Protein AF-A0A6B1E5U0-F1 (afdb_monomer_lite)

Secondary structure (DSSP, 8-state):
--HHHHHHHHHHHHHHHHHHTT----HHHHHHHHHHHHHHHHH-SSHHHHHHHHHHHHHHHHHHHHHHTTS-GGGSPPP-SS----HHHHHHHHHHHHHT-GGGT-SS-HHHHHHHHHHHHHHHHHHHHHHHTTTS-HHHHHHHHHHHHHHHHHHHHHHHHTSPP-

Radius of gyration: 15.67 Å; chains: 1; bounding box: 36×41×42 Å

Sequence (166 aa):
MTAAAETGVSDLCFAARALAQTHPMTEASLRYRQQCFETERARQPVTELADWASTALLVGYCLRRSEEQRVPGDRLPAAAADGEIDLENVAALSETLRVGDPGSVSLLPAEVTVAALDRIIATELDKRNEHVREQLDDASWSELEDYIAWWTIHGYALRASELPTP

Structure (mmCIF, N/CA/C/O backbone):
data_AF-A0A6B1E5U0-F1
#
_entry.id   AF-A0A6B1E5U0-F1
#
loop_
_atom_site.group_PDB
_atom_site.id
_atom_site.type_symbol
_atom_site.label_atom_id
_atom_site.label_alt_id
_atom_site.label_comp_id
_atom_site.label_asym_id
_atom_site.label_entity_id
_atom_site.label_seq_id
_atom_site.pdbx_PDB_ins_code
_atom_site.Cartn_x
_atom_site.Cartn_y
_atom_site.Cartn_z
_atom_site.occupancy
_atom_site.B_iso_or_equiv
_atom_site.auth_seq_id
_atom_site.auth_comp_id
_atom_site.auth_asym_id
_atom_site.auth_atom_id
_atom_site.pdbx_PDB_model_num
ATOM 1 N N . MET A 1 1 ? -5.262 -21.834 -6.238 1.00 58.28 1 MET A N 1
ATOM 2 C CA . MET A 1 1 ? -3.850 -21.399 -6.178 1.00 58.28 1 MET A CA 1
ATOM 3 C C . MET A 1 1 ? -2.978 -22.630 -5.942 1.00 58.28 1 MET A C 1
ATOM 5 O O . MET A 1 1 ? -3.456 -23.560 -5.307 1.00 58.28 1 MET A O 1
ATOM 9 N N . THR A 1 2 ? -1.779 -22.717 -6.523 1.00 72.94 2 THR A N 1
ATOM 10 C CA . THR A 1 2 ? -0.868 -23.860 -6.304 1.00 72.94 2 THR A CA 1
ATOM 11 C C . THR A 1 2 ? 0.018 -23.605 -5.081 1.00 72.94 2 THR A C 1
ATOM 13 O O . THR A 1 2 ? 0.283 -22.452 -4.755 1.00 72.94 2 THR A O 1
ATOM 16 N N . ALA A 1 3 ? 0.539 -24.657 -4.440 1.00 59.47 3 ALA A N 1
ATOM 17 C CA . ALA A 1 3 ? 1.437 -24.515 -3.284 1.00 59.47 3 ALA A CA 1
ATOM 18 C C . ALA A 1 3 ? 2.676 -23.639 -3.582 1.00 59.47 3 ALA A C 1
ATOM 20 O O . ALA A 1 3 ? 3.119 -22.869 -2.738 1.00 59.47 3 ALA A O 1
ATOM 21 N N . ALA A 1 4 ? 3.199 -23.693 -4.813 1.00 60.19 4 ALA A N 1
ATOM 22 C CA . ALA A 1 4 ? 4.305 -22.838 -5.249 1.00 60.19 4 ALA A CA 1
ATOM 23 C C . ALA A 1 4 ? 3.906 -21.353 -5.357 1.00 60.19 4 ALA A C 1
ATOM 25 O O . ALA A 1 4 ? 4.698 -20.476 -5.015 1.00 60.19 4 ALA A O 1
ATOM 26 N N . ALA A 1 5 ? 2.675 -21.063 -5.794 1.00 68.62 5 ALA A N 1
ATOM 27 C CA . ALA A 1 5 ? 2.146 -19.701 -5.819 1.00 68.62 5 ALA A CA 1
ATOM 28 C C . ALA A 1 5 ? 1.911 -19.162 -4.395 1.00 68.62 5 ALA A C 1
ATOM 30 O O . ALA A 1 5 ? 2.231 -18.009 -4.122 1.00 68.62 5 ALA A O 1
ATOM 31 N N . GLU A 1 6 ? 1.463 -20.007 -3.461 1.00 71.50 6 GLU A N 1
ATOM 32 C CA . GLU A 1 6 ? 1.323 -19.654 -2.038 1.00 71.50 6 GLU A CA 1
ATOM 33 C C . GLU A 1 6 ? 2.662 -19.325 -1.366 1.00 71.50 6 GLU A C 1
ATOM 35 O O . GLU A 1 6 ? 2.754 -18.354 -0.606 1.00 71.50 6 GLU A O 1
ATOM 40 N N . THR A 1 7 ? 3.717 -20.095 -1.662 1.00 67.19 7 THR A N 1
ATOM 41 C CA . THR A 1 7 ? 5.082 -19.776 -1.210 1.00 67.19 7 THR A CA 1
ATOM 42 C C . THR A 1 7 ? 5.541 -18.439 -1.799 1.00 67.19 7 THR A C 1
ATOM 44 O O . THR A 1 7 ? 6.007 -17.571 -1.065 1.00 67.19 7 THR A O 1
ATOM 47 N N . GLY A 1 8 ? 5.298 -18.214 -3.095 1.00 83.88 8 GLY A N 1
ATOM 48 C CA . GLY A 1 8 ? 5.630 -16.958 -3.769 1.00 83.88 8 GLY A CA 1
ATOM 49 C C . GLY A 1 8 ? 4.964 -15.725 -3.146 1.00 83.88 8 GLY A C 1
ATOM 50 O O . GLY A 1 8 ? 5.646 -14.714 -2.944 1.00 83.88 8 GLY A O 1
ATOM 51 N N . VAL A 1 9 ? 3.673 -15.813 -2.804 1.00 91.00 9 VAL A N 1
ATOM 52 C CA . VAL A 1 9 ? 2.910 -14.748 -2.125 1.00 91.00 9 VAL A CA 1
ATOM 53 C C . VAL A 1 9 ? 3.435 -14.517 -0.708 1.00 91.00 9 VAL A C 1
ATOM 55 O O . VAL A 1 9 ? 3.705 -13.379 -0.327 1.00 91.00 9 VAL A O 1
ATOM 58 N N . SER A 1 10 ? 3.649 -15.584 0.066 1.00 91.75 10 SER A N 1
ATOM 59 C CA . SER A 1 10 ? 4.138 -15.479 1.448 1.00 91.75 10 SER A CA 1
ATOM 60 C C . SER A 1 10 ? 5.509 -14.809 1.526 1.00 91.75 10 SER A C 1
ATOM 62 O O . SER A 1 10 ? 5.706 -13.894 2.333 1.00 91.75 10 SER A O 1
ATOM 64 N N . ASP A 1 11 ? 6.426 -15.198 0.640 1.00 92.69 11 ASP A N 1
ATOM 65 C CA . ASP A 1 11 ? 7.752 -14.594 0.543 1.00 92.69 11 ASP A CA 1
ATOM 66 C C . ASP A 1 11 ? 7.663 -13.116 0.145 1.00 92.69 11 ASP A C 1
ATOM 68 O O . ASP A 1 11 ? 8.467 -12.298 0.594 1.00 92.69 11 ASP A O 1
ATOM 72 N N . LEU A 1 12 ? 6.697 -12.756 -0.710 1.00 93.50 12 LEU A N 1
ATOM 73 C CA . LEU A 1 12 ? 6.511 -11.381 -1.176 1.00 93.50 12 LEU A CA 1
ATOM 74 C C . LEU A 1 12 ? 6.021 -10.487 -0.034 1.00 93.50 12 LEU A C 1
ATOM 76 O O . LEU A 1 12 ? 6.606 -9.439 0.232 1.00 93.50 12 LEU A O 1
ATOM 80 N N . CYS A 1 13 ? 5.009 -10.941 0.707 1.00 95.38 13 CYS A N 1
ATOM 81 C CA . CYS A 1 13 ? 4.504 -10.244 1.887 1.00 95.38 13 CYS A CA 1
ATOM 82 C C . CYS A 1 13 ? 5.558 -10.151 3.000 1.00 95.38 13 CYS A C 1
ATOM 84 O O . CYS A 1 13 ? 5.563 -9.190 3.773 1.00 95.38 13 CYS A O 1
ATOM 86 N N . PHE A 1 14 ? 6.430 -11.155 3.142 1.00 94.25 14 PHE A N 1
ATOM 87 C CA . PHE A 1 14 ? 7.558 -11.096 4.074 1.00 94.25 14 PHE A CA 1
ATOM 88 C C . PHE A 1 14 ? 8.570 -10.025 3.654 1.00 94.25 14 PHE A C 1
ATOM 90 O O . PHE A 1 14 ? 8.890 -9.151 4.461 1.00 94.25 14 PHE A O 1
ATOM 97 N N . ALA A 1 15 ? 9.010 -10.042 2.392 1.00 94.12 15 ALA A N 1
ATOM 98 C CA . ALA A 1 15 ? 9.945 -9.058 1.853 1.00 94.12 15 ALA A CA 1
ATOM 99 C C . ALA A 1 15 ? 9.411 -7.624 1.990 1.00 94.12 15 ALA A C 1
ATOM 101 O O . ALA A 1 15 ? 10.128 -6.756 2.480 1.00 94.12 15 ALA A O 1
ATOM 102 N N . ALA A 1 16 ? 8.132 -7.398 1.673 1.00 95.69 16 ALA A N 1
ATOM 103 C CA . ALA A 1 16 ? 7.489 -6.091 1.797 1.00 95.69 16 ALA A CA 1
ATOM 104 C C . ALA A 1 16 ? 7.546 -5.546 3.233 1.00 95.69 16 ALA A C 1
ATOM 106 O O . ALA A 1 16 ? 7.928 -4.398 3.461 1.00 95.69 16 ALA A O 1
ATOM 107 N N . ARG A 1 17 ? 7.220 -6.379 4.228 1.00 94.50 17 ARG A N 1
ATOM 108 C CA . ARG A 1 17 ? 7.251 -5.984 5.646 1.00 94.50 17 ARG A CA 1
ATOM 109 C C . ARG A 1 17 ? 8.667 -5.780 6.169 1.00 94.50 17 ARG A C 1
ATOM 111 O O . ARG A 1 17 ? 8.879 -4.865 6.962 1.00 94.50 17 ARG A O 1
ATOM 118 N N . ALA A 1 18 ? 9.615 -6.610 5.738 1.00 94.50 18 ALA A N 1
ATOM 119 C CA . ALA A 1 18 ? 11.024 -6.447 6.076 1.00 94.50 18 ALA A CA 1
ATOM 120 C C . ALA A 1 18 ? 11.569 -5.131 5.506 1.00 94.50 18 ALA A C 1
ATOM 122 O O . ALA A 1 18 ? 12.199 -4.360 6.226 1.00 94.50 18 ALA A O 1
ATOM 123 N N . LEU A 1 19 ? 11.247 -4.829 4.247 1.00 93.62 19 LEU A N 1
ATOM 124 C CA . LEU A 1 19 ? 11.632 -3.585 3.593 1.00 93.62 19 LEU A CA 1
ATOM 125 C C . LEU A 1 19 ? 11.002 -2.364 4.279 1.00 93.62 19 LEU A C 1
ATOM 127 O O . LEU A 1 19 ? 11.671 -1.351 4.458 1.00 93.62 19 LEU A O 1
ATOM 131 N N . ALA A 1 20 ? 9.755 -2.462 4.747 1.00 94.25 20 ALA A N 1
ATOM 132 C CA . ALA A 1 20 ? 9.102 -1.387 5.497 1.00 94.25 20 ALA A CA 1
ATOM 133 C C . ALA A 1 20 ? 9.868 -0.982 6.775 1.00 94.25 20 ALA A C 1
ATOM 135 O O . ALA A 1 20 ? 9.774 0.172 7.188 1.00 94.25 20 ALA A O 1
ATOM 136 N N . GLN A 1 21 ? 10.674 -1.876 7.365 1.00 92.19 21 GLN A N 1
ATOM 137 C CA . GLN A 1 21 ? 11.513 -1.555 8.531 1.00 92.19 21 GLN A CA 1
ATOM 138 C C . GLN A 1 21 ? 12.704 -0.647 8.194 1.00 92.19 21 GLN A C 1
ATOM 140 O O . GLN A 1 21 ? 13.293 -0.051 9.091 1.00 92.19 21 GLN A O 1
ATOM 145 N N . THR A 1 22 ? 13.079 -0.534 6.917 1.00 90.00 22 THR A N 1
ATOM 146 C CA . THR A 1 22 ? 14.232 0.261 6.470 1.00 90.00 22 THR A CA 1
ATOM 147 C C . THR A 1 22 ? 13.829 1.558 5.765 1.00 90.00 22 THR A C 1
ATOM 149 O O . THR A 1 22 ? 14.682 2.202 5.165 1.00 90.00 22 THR A O 1
ATOM 152 N N . HIS A 1 23 ? 12.546 1.940 5.809 1.00 77.81 23 HIS A N 1
ATOM 153 C CA . HIS A 1 23 ? 12.005 3.196 5.261 1.00 77.81 23 HIS A CA 1
ATOM 154 C C . HIS A 1 23 ? 12.435 3.510 3.810 1.00 77.81 23 HIS A C 1
ATOM 156 O O . HIS A 1 23 ? 13.044 4.541 3.541 1.00 77.81 23 HIS A O 1
ATOM 162 N N . PRO A 1 24 ? 12.088 2.652 2.837 1.00 83.75 24 PRO A N 1
ATOM 163 C CA . PRO A 1 24 ? 12.650 2.660 1.487 1.00 83.75 24 PRO A CA 1
ATOM 164 C C . PRO A 1 24 ? 11.979 3.685 0.548 1.00 83.75 24 PRO A C 1
ATOM 166 O O . PRO A 1 24 ? 12.038 3.515 -0.669 1.00 83.75 24 PRO A O 1
ATOM 169 N N . MET A 1 25 ? 11.240 4.664 1.068 1.00 90.06 25 MET A N 1
ATOM 170 C CA . MET A 1 25 ? 10.455 5.583 0.233 1.00 90.06 25 MET A CA 1
ATOM 171 C C . MET A 1 25 ? 11.368 6.599 -0.457 1.00 90.06 25 MET A C 1
ATOM 173 O O . MET A 1 25 ? 12.408 6.972 0.086 1.00 90.06 25 MET A O 1
ATOM 177 N N . THR A 1 26 ? 10.969 7.065 -1.641 1.00 89.31 26 THR A N 1
ATOM 178 C CA . THR A 1 26 ? 11.558 8.274 -2.234 1.00 89.31 26 THR A CA 1
ATOM 179 C C . THR A 1 26 ? 11.312 9.481 -1.323 1.00 89.31 26 THR A C 1
ATOM 181 O O . THR A 1 26 ? 10.408 9.467 -0.480 1.00 89.31 26 THR A O 1
ATOM 184 N N . GLU A 1 27 ? 12.088 10.553 -1.496 1.00 88.38 27 GLU A N 1
ATOM 185 C CA . GLU A 1 27 ? 11.880 11.778 -0.718 1.00 88.38 27 GLU A CA 1
ATOM 186 C C . GLU A 1 27 ? 10.482 12.375 -0.961 1.00 88.38 27 GLU A C 1
ATOM 188 O O . GLU A 1 27 ? 9.816 12.793 -0.013 1.00 88.38 27 GLU A O 1
ATOM 193 N N . ALA A 1 28 ? 10.005 12.351 -2.212 1.00 88.19 28 ALA A N 1
ATOM 194 C CA . ALA A 1 28 ? 8.680 12.847 -2.575 1.00 88.19 28 ALA A CA 1
ATOM 195 C C . ALA A 1 28 ? 7.570 12.067 -1.850 1.00 88.19 28 ALA A C 1
ATOM 197 O O . ALA A 1 28 ? 6.754 12.667 -1.148 1.00 88.19 28 ALA A O 1
ATOM 198 N N . SER A 1 29 ? 7.591 10.732 -1.930 1.00 91.81 29 SER A N 1
ATOM 199 C CA . SER A 1 29 ? 6.607 9.872 -1.261 1.00 91.81 29 SER A CA 1
ATOM 200 C C . SER A 1 29 ? 6.684 9.944 0.258 1.00 91.81 29 SER A C 1
ATOM 202 O O . SER A 1 29 ? 5.650 9.901 0.928 1.00 91.81 29 SER A O 1
ATOM 204 N N . LEU A 1 30 ? 7.881 10.099 0.830 1.00 91.81 30 LEU A N 1
ATOM 205 C CA . LEU A 1 30 ? 8.033 10.317 2.267 1.00 91.81 30 LEU A CA 1
ATOM 206 C C . LEU A 1 30 ? 7.379 11.636 2.702 1.00 91.81 30 LEU A C 1
ATOM 208 O O . LEU A 1 30 ? 6.651 11.655 3.696 1.00 91.81 30 LEU A O 1
ATOM 212 N N . ARG A 1 31 ? 7.599 12.720 1.948 1.00 91.19 31 ARG A N 1
ATOM 213 C CA . ARG A 1 31 ? 7.002 14.034 2.217 1.00 91.19 31 ARG A CA 1
ATOM 214 C C . ARG A 1 31 ? 5.480 13.996 2.092 1.00 91.19 31 ARG A C 1
ATOM 216 O O . ARG A 1 31 ? 4.791 14.480 2.987 1.00 91.19 31 ARG A O 1
ATOM 223 N N . TYR A 1 32 ? 4.961 13.370 1.035 1.00 91.69 32 TYR A N 1
ATOM 224 C CA . TYR A 1 32 ? 3.522 13.168 0.855 1.00 91.69 32 TYR A CA 1
ATOM 225 C C . TYR A 1 32 ? 2.912 12.397 2.024 1.00 91.69 32 TYR A C 1
ATOM 227 O O . TYR A 1 32 ? 1.943 12.854 2.629 1.00 91.69 32 TYR A O 1
ATOM 235 N N . ARG A 1 33 ? 3.527 11.273 2.411 1.00 93.31 33 ARG A N 1
ATOM 236 C CA . ARG A 1 33 ? 3.098 10.487 3.570 1.00 93.31 33 ARG A CA 1
ATOM 237 C C . ARG A 1 33 ? 3.041 11.346 4.836 1.00 93.31 33 ARG A C 1
ATOM 239 O O . ARG A 1 33 ? 2.050 11.288 5.554 1.00 93.31 33 ARG A O 1
ATOM 246 N N . GLN A 1 34 ? 4.074 12.141 5.118 1.00 92.88 34 GLN A N 1
ATOM 247 C CA . GLN A 1 34 ? 4.099 13.011 6.301 1.00 92.88 34 GLN A CA 1
ATOM 248 C C . GLN A 1 34 ? 2.930 14.006 6.302 1.00 92.88 34 GLN A C 1
ATOM 250 O O . GLN A 1 34 ? 2.156 14.022 7.255 1.00 92.88 34 GLN A O 1
ATOM 255 N N . GLN A 1 35 ? 2.742 14.749 5.209 1.00 91.44 35 GLN A N 1
ATOM 256 C CA . GLN A 1 35 ? 1.664 15.739 5.075 1.00 91.44 35 GLN A CA 1
ATOM 257 C C . GLN A 1 35 ? 0.268 15.107 5.174 1.00 91.44 35 GLN A C 1
ATOM 259 O O . GLN A 1 35 ? -0.638 15.640 5.824 1.00 91.44 35 GLN A O 1
ATOM 264 N N . CYS A 1 36 ? 0.094 13.945 4.545 1.00 91.19 36 CYS A N 1
ATOM 265 C CA . CYS A 1 36 ? -1.172 13.232 4.534 1.00 91.19 36 CYS A CA 1
ATOM 266 C C . CYS A 1 36 ? -1.561 12.771 5.946 1.00 91.19 36 CYS A C 1
ATOM 268 O O . CYS A 1 36 ? -2.675 13.029 6.398 1.00 91.19 36 CYS A O 1
ATOM 270 N N . PHE A 1 37 ? -0.621 12.192 6.702 1.00 92.31 37 PHE A N 1
ATOM 271 C CA . PHE A 1 37 ? -0.910 11.700 8.052 1.00 92.31 37 PHE A CA 1
ATOM 272 C C . PHE A 1 37 ? -0.920 12.779 9.133 1.00 92.31 37 PHE A C 1
ATOM 274 O O . PHE A 1 37 ? -1.531 12.574 10.178 1.00 92.31 37 PHE A O 1
ATOM 281 N N . GLU A 1 38 ? -0.315 13.943 8.906 1.00 91.62 38 GLU A N 1
ATOM 282 C CA . GLU A 1 38 ? -0.600 15.132 9.720 1.00 91.62 38 GLU A CA 1
ATOM 283 C C . GLU A 1 38 ? -2.072 15.543 9.593 1.00 91.62 38 GLU A C 1
ATOM 285 O O . GLU A 1 38 ? -2.739 15.785 10.600 1.00 91.62 38 GLU A O 1
ATOM 290 N N . THR A 1 39 ? -2.600 15.536 8.367 1.00 89.31 39 THR A N 1
ATOM 291 C CA . THR A 1 39 ? -4.012 15.838 8.105 1.00 89.31 39 THR A CA 1
ATOM 292 C C . THR A 1 39 ? -4.933 14.770 8.694 1.00 89.31 39 THR A C 1
ATOM 294 O O . THR A 1 39 ? -5.913 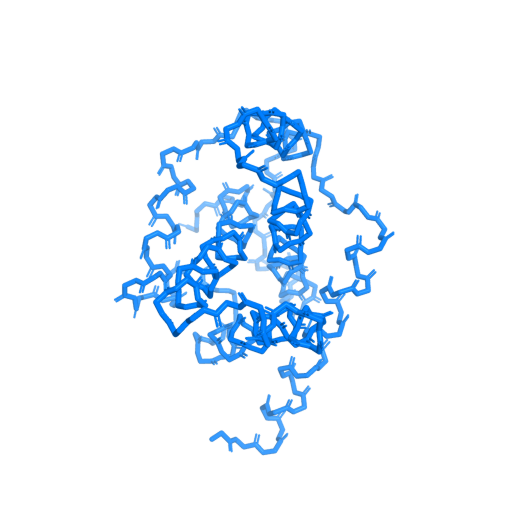15.112 9.354 1.00 89.31 39 THR A O 1
ATOM 297 N N . GLU A 1 40 ? -4.612 13.486 8.519 1.00 91.50 40 GLU A N 1
ATOM 298 C CA . GLU A 1 40 ? -5.416 12.401 9.092 1.00 91.50 40 GLU A CA 1
ATOM 299 C C . GLU A 1 40 ? -5.412 12.431 10.620 1.00 91.50 40 GLU A C 1
ATOM 301 O O . GLU A 1 40 ? -6.477 12.354 11.221 1.00 91.50 40 GLU A O 1
ATOM 306 N N . ARG A 1 41 ? -4.268 12.655 11.283 1.00 90.62 41 ARG A N 1
ATOM 307 C CA . ARG A 1 41 ? -4.240 12.793 12.753 1.00 90.62 41 ARG A CA 1
ATOM 308 C C . ARG A 1 41 ? -5.131 13.922 13.265 1.00 90.62 41 ARG A C 1
ATOM 310 O O . ARG A 1 41 ? -5.666 13.805 14.360 1.00 90.62 41 ARG A O 1
ATOM 317 N N . ALA A 1 42 ? -5.286 15.000 12.498 1.00 88.75 42 ALA A N 1
ATOM 318 C CA . ALA A 1 42 ? -6.163 16.109 12.863 1.00 88.75 42 ALA A CA 1
ATOM 319 C C . ALA A 1 42 ? -7.657 15.808 12.637 1.00 88.75 42 ALA A C 1
ATOM 321 O O . ALA A 1 42 ? -8.506 16.453 13.252 1.00 88.75 42 ALA A O 1
ATOM 322 N N . ARG A 1 43 ? -7.985 14.868 11.742 1.00 87.00 43 ARG A N 1
ATOM 323 C CA . ARG A 1 43 ? -9.363 14.508 11.366 1.00 87.00 43 ARG A CA 1
ATOM 324 C C . ARG A 1 43 ? -9.905 13.310 12.131 1.00 87.00 43 ARG A C 1
ATOM 326 O O . ARG A 1 43 ? -11.106 13.250 12.380 1.00 87.00 43 ARG A O 1
ATOM 333 N N . GLN A 1 44 ? -9.041 12.356 12.458 1.00 81.31 44 GLN A N 1
ATOM 334 C CA . GLN A 1 44 ? -9.448 11.107 13.077 1.00 81.31 44 GLN A CA 1
ATOM 335 C C . GLN A 1 44 ? -9.762 11.319 14.566 1.00 81.31 44 GLN A C 1
ATOM 337 O O . GLN A 1 44 ? -9.012 12.003 15.265 1.00 81.31 44 GLN A O 1
ATOM 342 N N . PRO A 1 45 ? -10.840 10.706 15.086 1.00 74.62 45 PRO A N 1
ATOM 343 C CA . PRO A 1 45 ? -11.184 10.790 16.505 1.00 74.62 45 PRO A CA 1
ATOM 344 C C . PRO A 1 45 ? -10.154 10.080 17.396 1.00 74.62 45 PRO A C 1
ATOM 346 O O . PRO A 1 45 ? -10.057 10.377 18.585 1.00 74.62 45 PRO A O 1
ATOM 349 N N . VAL A 1 46 ? -9.381 9.153 16.818 1.00 80.31 46 VAL A N 1
ATOM 350 C CA . VAL A 1 46 ? -8.351 8.362 17.492 1.00 80.31 46 VAL A CA 1
ATOM 351 C C . VAL A 1 46 ? -7.052 8.465 16.698 1.00 80.31 46 VAL A C 1
ATOM 353 O O . VAL A 1 46 ? -6.991 8.082 15.529 1.00 80.31 46 VAL A O 1
ATOM 356 N N . THR A 1 47 ? -5.993 8.969 17.331 1.00 76.50 47 THR A N 1
ATOM 357 C CA . THR A 1 47 ? -4.693 9.209 16.677 1.00 76.50 47 THR A CA 1
ATOM 358 C C . THR A 1 47 ? -4.043 7.934 16.143 1.00 76.50 47 THR A C 1
ATOM 360 O O . THR A 1 47 ? -3.334 7.978 15.139 1.00 76.50 47 THR A O 1
ATOM 363 N N . GLU A 1 48 ? -4.323 6.792 16.773 1.00 86.25 48 GLU A N 1
ATOM 364 C CA . GLU A 1 48 ? -3.784 5.482 16.394 1.00 86.25 48 GLU A CA 1
ATOM 365 C C . GLU A 1 48 ? -4.249 5.050 14.997 1.00 86.25 48 GLU A C 1
ATOM 367 O O . GLU A 1 48 ? -3.483 4.409 14.281 1.00 86.25 48 GLU A O 1
ATOM 372 N N . LEU A 1 49 ? -5.441 5.473 14.551 1.00 87.56 49 LEU A N 1
ATOM 373 C CA . LEU A 1 49 ? -5.942 5.181 13.202 1.00 87.56 49 LEU A CA 1
ATOM 374 C C . LEU A 1 49 ? -5.032 5.764 12.120 1.00 87.56 49 LEU A C 1
ATOM 376 O O . LEU A 1 49 ? -4.752 5.107 11.116 1.00 87.56 49 LEU A O 1
ATOM 380 N N . ALA A 1 50 ? -4.534 6.984 12.324 1.00 90.62 50 ALA A N 1
ATOM 381 C CA . ALA A 1 50 ? -3.618 7.617 11.385 1.00 90.62 50 ALA A CA 1
ATOM 382 C C . ALA A 1 50 ? -2.248 6.919 11.376 1.00 90.62 50 ALA A C 1
ATOM 384 O O . ALA A 1 50 ? -1.644 6.761 10.317 1.00 90.62 50 ALA A O 1
ATOM 385 N N . ASP A 1 51 ? -1.769 6.443 12.527 1.00 90.75 51 ASP A N 1
ATOM 386 C CA . ASP A 1 51 ? -0.527 5.669 12.588 1.00 90.75 51 ASP A CA 1
ATOM 387 C C . ASP A 1 51 ? -0.689 4.297 11.916 1.00 90.75 51 ASP A C 1
ATOM 389 O O . ASP A 1 51 ? 0.184 3.870 11.157 1.00 90.75 51 ASP A O 1
ATOM 393 N N . TRP A 1 52 ? -1.832 3.633 12.103 1.00 92.69 52 TRP A N 1
ATOM 394 C CA . TRP A 1 52 ? -2.132 2.363 11.444 1.00 92.69 52 TRP A CA 1
ATOM 395 C C . TRP A 1 52 ? -2.221 2.508 9.933 1.00 92.69 52 TRP A C 1
ATOM 397 O O . TRP A 1 52 ? -1.616 1.709 9.219 1.00 92.69 52 TRP A O 1
ATOM 407 N N . ALA A 1 53 ? -2.916 3.537 9.460 1.00 93.62 53 ALA A N 1
ATOM 408 C CA . ALA A 1 53 ? -2.988 3.885 8.052 1.00 93.62 53 ALA A CA 1
ATOM 409 C C . ALA A 1 53 ? -1.608 4.225 7.472 1.00 93.62 53 ALA A C 1
ATOM 411 O O . ALA A 1 53 ? -1.257 3.773 6.383 1.00 93.62 53 ALA A O 1
ATOM 412 N N . SER A 1 54 ? -0.773 4.939 8.231 1.00 94.38 54 SER A N 1
ATOM 413 C CA . SER A 1 54 ? 0.602 5.260 7.841 1.00 94.38 54 SER A CA 1
ATOM 414 C C . SER A 1 54 ? 1.467 4.018 7.668 1.00 94.38 54 SER A C 1
ATOM 416 O O . SER A 1 54 ? 2.263 3.940 6.727 1.00 94.38 54 SER A O 1
ATOM 418 N N . THR A 1 55 ? 1.305 3.027 8.544 1.00 94.94 55 THR A N 1
ATOM 419 C CA . THR A 1 55 ? 1.941 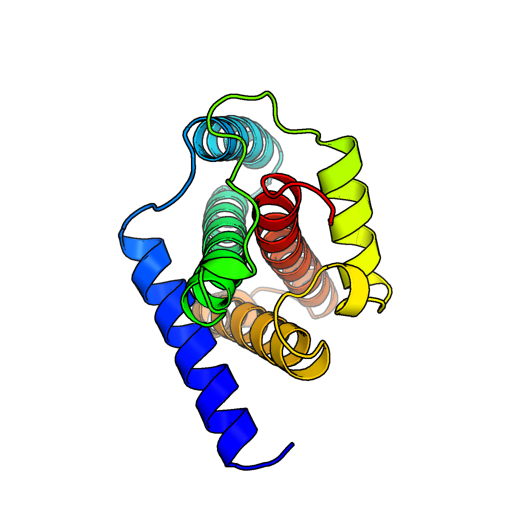1.717 8.390 1.00 94.94 55 THR A CA 1
ATOM 420 C C . THR A 1 55 ? 1.366 0.954 7.198 1.00 94.94 55 THR A C 1
ATOM 422 O O . THR A 1 55 ? 2.145 0.444 6.397 1.00 94.94 55 THR A O 1
ATOM 425 N N . ALA A 1 56 ? 0.042 0.906 7.038 1.00 96.06 56 ALA A N 1
ATOM 426 C CA . ALA A 1 56 ? -0.624 0.213 5.935 1.00 96.06 56 ALA A CA 1
ATOM 427 C C . ALA A 1 56 ? -0.168 0.746 4.565 1.00 96.06 56 ALA A C 1
ATOM 429 O O . ALA A 1 56 ? 0.211 -0.045 3.698 1.00 96.06 56 ALA A O 1
ATOM 430 N N . LEU A 1 57 ? -0.095 2.073 4.411 1.00 97.19 57 LEU A N 1
ATOM 431 C CA . LEU A 1 57 ? 0.456 2.736 3.227 1.00 97.19 57 LEU A CA 1
ATOM 432 C C . LEU A 1 57 ? 1.908 2.333 2.982 1.00 97.19 57 LEU A C 1
ATOM 434 O O . LEU A 1 57 ? 2.274 1.975 1.863 1.00 97.19 57 LEU A O 1
ATOM 438 N N . LEU A 1 58 ? 2.749 2.350 4.019 1.00 97.12 58 LEU A N 1
ATOM 439 C CA . LEU A 1 58 ? 4.155 1.981 3.875 1.00 97.12 58 LEU A CA 1
ATOM 440 C C . LEU A 1 58 ? 4.321 0.527 3.416 1.00 97.12 58 LEU A C 1
ATOM 442 O O . LEU A 1 58 ? 5.138 0.260 2.536 1.00 97.12 58 LEU A O 1
ATOM 446 N N . VAL A 1 59 ? 3.572 -0.416 3.992 1.00 96.62 59 VAL A N 1
ATOM 447 C CA . VAL A 1 59 ? 3.680 -1.829 3.604 1.00 96.62 59 VAL A CA 1
ATOM 448 C C . VAL A 1 59 ? 3.169 -2.048 2.177 1.00 96.62 59 VAL A C 1
ATOM 450 O O . VAL A 1 59 ? 3.829 -2.758 1.420 1.00 96.62 59 VAL A O 1
ATOM 453 N N . GLY A 1 60 ? 2.079 -1.389 1.769 1.00 96.94 60 GLY A N 1
ATOM 454 C CA . GLY A 1 60 ? 1.599 -1.407 0.381 1.00 96.94 60 GLY A CA 1
ATOM 455 C C . GLY A 1 60 ? 2.631 -0.867 -0.615 1.00 96.94 60 GLY A C 1
ATOM 456 O O . GLY A 1 60 ? 2.934 -1.511 -1.619 1.00 96.94 60 GLY A O 1
ATOM 457 N N . TYR A 1 61 ? 3.272 0.257 -0.287 1.00 96.50 61 TYR A N 1
ATOM 458 C CA . TYR A 1 61 ? 4.381 0.814 -1.071 1.00 96.50 61 TYR A CA 1
ATOM 459 C C . TYR A 1 61 ? 5.546 -0.181 -1.195 1.00 96.50 61 TYR A C 1
ATOM 461 O O . TYR A 1 61 ? 6.113 -0.393 -2.270 1.00 96.50 61 TYR A O 1
ATOM 469 N N . CYS A 1 62 ? 5.889 -0.847 -0.091 1.00 96.19 62 CYS A N 1
ATOM 470 C CA . CYS A 1 62 ? 6.960 -1.838 -0.060 1.00 96.19 62 CYS A CA 1
ATOM 471 C C . CYS A 1 62 ? 6.608 -3.138 -0.793 1.00 96.19 62 CYS A C 1
ATOM 473 O O . CYS A 1 62 ? 7.522 -3.826 -1.255 1.00 96.19 62 CYS A O 1
ATOM 475 N N . LEU A 1 63 ? 5.322 -3.476 -0.932 1.00 95.56 63 LEU A N 1
ATOM 476 C CA . LEU A 1 63 ? 4.880 -4.602 -1.750 1.00 95.56 63 LEU A CA 1
ATOM 477 C C . LEU A 1 63 ? 5.288 -4.379 -3.204 1.00 95.56 63 LEU A C 1
ATOM 479 O O . LEU A 1 63 ? 6.005 -5.207 -3.762 1.00 95.56 63 LEU A O 1
ATOM 483 N N . ARG A 1 64 ? 4.939 -3.221 -3.774 1.00 93.69 64 ARG A N 1
ATOM 484 C CA . ARG A 1 64 ? 5.333 -2.866 -5.141 1.00 93.69 64 ARG A CA 1
ATOM 485 C C . ARG A 1 64 ? 6.853 -2.878 -5.323 1.00 93.69 64 ARG A C 1
ATOM 487 O O . ARG A 1 64 ? 7.357 -3.479 -6.267 1.00 93.69 64 ARG A O 1
ATOM 494 N N . ARG A 1 65 ? 7.602 -2.317 -4.369 1.00 91.50 65 ARG A N 1
ATOM 495 C CA . ARG A 1 65 ? 9.075 -2.387 -4.374 1.00 91.50 65 ARG A CA 1
ATOM 496 C C . ARG A 1 65 ? 9.626 -3.814 -4.316 1.00 91.50 65 ARG A C 1
ATOM 498 O O . ARG A 1 65 ? 10.691 -4.081 -4.866 1.00 91.50 65 ARG A O 1
ATOM 505 N N . SER A 1 66 ? 8.939 -4.725 -3.637 1.00 92.62 66 SER A N 1
ATOM 506 C CA . SER A 1 66 ? 9.347 -6.131 -3.565 1.00 92.62 66 SER A CA 1
ATOM 507 C C . SER A 1 66 ? 9.063 -6.867 -4.875 1.00 92.62 66 SER A C 1
ATOM 509 O O . SER A 1 66 ? 9.827 -7.752 -5.251 1.00 92.62 66 SER A O 1
ATOM 511 N N . GLU A 1 67 ? 8.005 -6.489 -5.598 1.00 91.31 67 GLU A N 1
ATOM 512 C CA . GLU A 1 67 ? 7.761 -6.976 -6.959 1.00 91.31 67 GLU A CA 1
ATOM 513 C C . GLU A 1 67 ? 8.862 -6.516 -7.916 1.00 91.31 67 GLU A C 1
ATOM 515 O O . GLU A 1 67 ? 9.404 -7.339 -8.648 1.00 91.31 67 GLU A O 1
ATOM 520 N N . GLU A 1 68 ? 9.261 -5.241 -7.851 1.00 89.31 68 GLU A N 1
ATOM 521 C CA . GLU A 1 68 ? 10.372 -4.695 -8.646 1.00 89.31 68 GLU A CA 1
ATOM 522 C C . GLU A 1 68 ? 11.657 -5.518 -8.471 1.00 89.31 68 GLU A C 1
ATOM 524 O O . GLU A 1 68 ? 12.326 -5.844 -9.443 1.00 89.31 68 GLU A O 1
ATOM 529 N N . GLN A 1 69 ? 11.982 -5.943 -7.248 1.00 87.00 69 GLN A N 1
ATOM 530 C CA . GLN A 1 69 ? 13.168 -6.773 -6.988 1.00 87.00 69 GLN A CA 1
ATOM 531 C C . GLN A 1 69 ? 13.095 -8.181 -7.603 1.00 87.00 69 GLN A C 1
ATOM 533 O O . GLN A 1 69 ? 14.122 -8.852 -7.720 1.00 87.00 69 GLN A O 1
ATOM 538 N N . ARG A 1 70 ? 11.898 -8.656 -7.963 1.00 86.19 70 ARG A N 1
ATOM 539 C CA . ARG A 1 70 ? 11.664 -9.980 -8.561 1.00 86.19 70 ARG A CA 1
ATOM 540 C C . ARG A 1 70 ? 11.545 -9.936 -10.078 1.00 86.19 70 ARG A C 1
ATOM 542 O O . ARG A 1 70 ? 11.642 -10.983 -10.718 1.00 86.19 70 ARG A O 1
ATOM 549 N N . VAL A 1 71 ? 11.336 -8.754 -10.650 1.00 81.44 71 VAL A N 1
ATOM 550 C CA . VAL A 1 71 ? 11.345 -8.558 -12.095 1.00 81.44 71 VAL A CA 1
ATOM 551 C C . VAL A 1 71 ? 12.784 -8.278 -12.553 1.00 81.44 71 VAL A C 1
ATOM 553 O O . VAL A 1 71 ? 13.489 -7.497 -11.918 1.00 81.44 71 VAL A O 1
ATOM 556 N N . PRO A 1 72 ? 13.255 -8.905 -13.647 1.00 72.75 72 PRO A N 1
ATOM 557 C CA . PRO A 1 72 ? 14.544 -8.574 -14.251 1.00 72.75 72 PRO A CA 1
ATOM 558 C C . PRO A 1 72 ? 14.697 -7.063 -14.507 1.00 72.75 72 PRO A C 1
ATOM 560 O O . PRO A 1 72 ? 13.787 -6.423 -15.029 1.00 72.75 72 PRO A O 1
ATOM 563 N N . GLY A 1 73 ? 15.838 -6.483 -14.116 1.00 62.66 73 GLY A N 1
ATOM 564 C CA . GLY A 1 73 ? 16.051 -5.026 -14.110 1.00 62.66 73 GLY A CA 1
ATOM 565 C C . GLY A 1 73 ? 16.049 -4.354 -15.490 1.00 62.66 73 GLY A C 1
ATOM 566 O O . GLY A 1 73 ? 15.889 -3.144 -15.578 1.00 62.66 73 GLY A O 1
ATOM 567 N N . ASP A 1 74 ? 16.170 -5.126 -16.567 1.00 62.28 74 ASP A N 1
ATOM 568 C CA . ASP A 1 74 ? 15.985 -4.699 -17.959 1.00 62.28 74 ASP A CA 1
ATOM 569 C C . ASP A 1 74 ? 14.510 -4.464 -18.335 1.00 62.28 74 ASP A C 1
ATOM 571 O O . ASP A 1 74 ? 14.224 -3.904 -19.393 1.00 62.28 74 ASP A O 1
ATOM 575 N N . ARG A 1 75 ? 13.570 -4.864 -17.471 1.00 61.25 75 ARG A N 1
ATOM 576 C CA . ARG A 1 75 ? 12.122 -4.667 -17.638 1.00 61.25 75 ARG A CA 1
ATOM 577 C C . ARG A 1 75 ? 11.546 -3.551 -16.772 1.00 61.25 75 ARG A C 1
ATOM 579 O O . ARG A 1 75 ? 10.345 -3.307 -16.844 1.00 61.25 75 ARG A O 1
ATOM 586 N N . LEU A 1 76 ? 12.366 -2.898 -15.948 1.00 60.78 76 LEU A N 1
ATOM 587 C CA . LEU A 1 76 ? 11.918 -1.795 -15.106 1.00 60.78 76 LEU A CA 1
ATOM 588 C C . LEU A 1 76 ? 12.370 -0.461 -15.703 1.00 60.78 76 LEU A C 1
ATOM 590 O O . LEU A 1 76 ? 13.575 -0.230 -15.830 1.00 60.78 76 LEU A O 1
ATOM 594 N N . PRO A 1 77 ? 11.437 0.438 -16.049 1.00 57.22 77 PRO A N 1
ATOM 595 C CA . PRO A 1 77 ? 11.806 1.796 -16.398 1.00 57.22 77 PRO A CA 1
ATOM 596 C C . PRO A 1 77 ? 12.426 2.499 -15.177 1.00 57.22 77 PRO A C 1
ATOM 598 O O . PRO A 1 77 ? 12.070 2.222 -14.029 1.00 57.22 77 PRO A O 1
ATOM 601 N N . ALA A 1 78 ? 13.393 3.390 -15.415 1.00 57.16 78 ALA A N 1
ATOM 602 C CA . ALA A 1 78 ? 14.046 4.134 -14.340 1.00 57.16 78 ALA A CA 1
ATOM 603 C C . ALA A 1 78 ? 13.005 4.975 -13.584 1.00 57.16 78 ALA A C 1
ATOM 605 O O . ALA A 1 78 ? 12.281 5.753 -14.203 1.00 57.16 78 ALA A O 1
ATOM 606 N N . ALA A 1 79 ? 12.929 4.814 -12.258 1.00 58.53 79 ALA A N 1
ATOM 607 C CA . ALA A 1 79 ? 12.028 5.607 -11.425 1.00 58.53 79 ALA A CA 1
ATOM 608 C C . ALA A 1 79 ? 12.333 7.101 -11.600 1.00 58.53 79 ALA A C 1
ATOM 610 O O . ALA A 1 79 ? 13.506 7.486 -11.659 1.00 58.53 79 ALA A O 1
ATOM 611 N N . ALA A 1 80 ? 11.293 7.935 -11.660 1.00 56.03 80 ALA A N 1
ATOM 612 C CA . ALA A 1 80 ? 11.474 9.379 -11.646 1.00 56.03 80 ALA A CA 1
ATOM 613 C C . ALA A 1 80 ? 12.138 9.764 -10.313 1.00 56.03 80 ALA A C 1
ATOM 615 O O . ALA A 1 80 ? 11.525 9.676 -9.251 1.00 56.03 80 ALA A O 1
ATOM 616 N N . ALA A 1 81 ? 13.432 10.093 -10.363 1.00 52.34 81 ALA A N 1
ATOM 617 C CA . ALA A 1 81 ? 14.234 10.353 -9.169 1.00 52.34 81 ALA A CA 1
ATOM 618 C C . ALA A 1 81 ? 13.849 11.675 -8.488 1.00 52.34 81 ALA A C 1
ATOM 620 O O . ALA A 1 81 ? 13.974 11.778 -7.274 1.00 52.34 81 ALA A O 1
ATOM 621 N N . ASP A 1 82 ? 13.326 12.628 -9.263 1.00 55.44 82 ASP A N 1
ATOM 622 C CA . ASP A 1 82 ? 12.905 13.948 -8.809 1.00 55.44 82 ASP A CA 1
ATOM 623 C C . ASP A 1 82 ? 11.618 14.346 -9.539 1.00 55.44 82 ASP A C 1
ATOM 625 O O . ASP A 1 82 ? 11.601 14.512 -10.760 1.00 55.44 82 ASP A O 1
ATOM 629 N N . GLY A 1 83 ? 10.525 14.481 -8.795 1.00 63.25 83 GLY A N 1
ATOM 630 C CA . GLY A 1 83 ? 9.236 14.890 -9.335 1.00 63.25 83 GLY A CA 1
ATOM 631 C C . GLY A 1 83 ? 8.210 15.112 -8.233 1.00 63.25 83 GLY A C 1
ATOM 632 O O . GLY A 1 83 ? 8.299 14.529 -7.149 1.00 63.25 83 GLY A O 1
ATOM 633 N N . GLU A 1 84 ? 7.244 15.986 -8.499 1.00 75.62 84 GLU A N 1
ATOM 634 C CA . GLU A 1 84 ? 6.017 16.029 -7.707 1.00 75.62 84 GLU A CA 1
ATOM 635 C C . GLU A 1 84 ? 5.232 14.732 -7.926 1.00 75.62 84 GLU A C 1
ATOM 637 O O . GLU A 1 84 ? 5.266 14.145 -9.009 1.00 75.62 84 GLU A O 1
ATOM 642 N N . ILE A 1 85 ? 4.542 14.269 -6.885 1.00 85.31 85 ILE A N 1
ATOM 643 C CA . ILE A 1 85 ? 3.678 13.097 -7.004 1.00 85.31 85 ILE A CA 1
ATOM 644 C C . ILE A 1 85 ? 2.450 13.504 -7.805 1.00 85.31 85 ILE A C 1
ATOM 646 O O . ILE A 1 85 ? 1.705 14.392 -7.392 1.00 85.31 85 ILE A O 1
ATOM 650 N N . ASP A 1 86 ? 2.219 12.815 -8.917 1.00 88.56 86 ASP A N 1
ATOM 651 C CA . ASP A 1 86 ? 0.980 12.931 -9.675 1.00 88.56 86 ASP A CA 1
ATOM 652 C C . ASP A 1 86 ? -0.158 12.232 -8.915 1.00 88.56 86 ASP A C 1
ATOM 654 O O . ASP A 1 86 ? -0.409 11.036 -9.070 1.00 88.56 86 ASP A O 1
ATOM 658 N N . LEU A 1 87 ? -0.829 12.984 -8.040 1.00 88.56 87 LEU A N 1
ATOM 659 C CA . LEU A 1 87 ? -1.918 12.469 -7.209 1.00 88.56 87 LEU A CA 1
ATOM 660 C C . LEU A 1 87 ? -3.146 12.047 -8.024 1.00 88.56 87 LEU A C 1
ATOM 662 O O . LEU A 1 87 ? -3.892 11.180 -7.565 1.00 88.56 87 LEU A O 1
ATOM 666 N N . GLU A 1 88 ? -3.358 12.616 -9.215 1.00 89.69 88 GLU A N 1
ATOM 667 C CA . GLU A 1 88 ? -4.441 12.19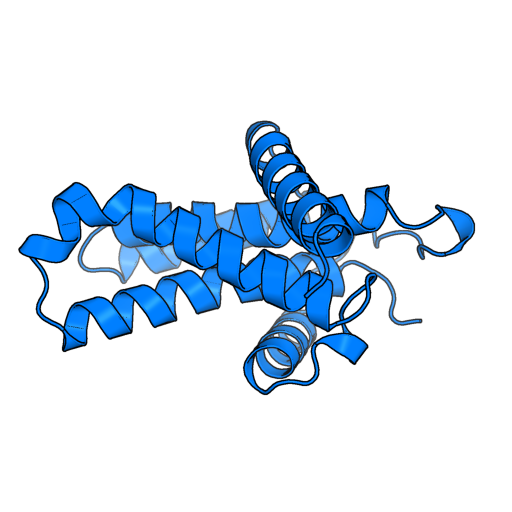1 -10.108 1.00 89.69 88 GLU A CA 1
ATOM 668 C C . GLU A 1 88 ? -4.157 10.783 -10.635 1.00 89.69 88 GLU A C 1
ATOM 670 O O . GLU A 1 88 ? -5.026 9.908 -10.573 1.00 89.69 88 GLU A O 1
ATOM 675 N N . ASN A 1 89 ? -2.914 10.525 -11.047 1.00 89.81 89 ASN A N 1
ATOM 676 C CA . ASN A 1 89 ? -2.477 9.192 -11.446 1.00 89.81 89 ASN A CA 1
ATOM 677 C C . ASN A 1 89 ? -2.520 8.198 -10.272 1.00 89.81 89 ASN A C 1
ATOM 679 O O . ASN A 1 89 ? -3.054 7.100 -10.419 1.00 89.81 89 ASN A O 1
ATOM 683 N N . VAL A 1 90 ? -2.050 8.576 -9.074 1.00 92.25 90 VAL A N 1
ATOM 684 C CA . VAL A 1 90 ? -2.152 7.705 -7.883 1.00 92.25 90 VAL A CA 1
ATOM 685 C C . VAL A 1 90 ? -3.608 7.323 -7.605 1.00 92.25 90 VAL A C 1
ATOM 687 O O . VAL A 1 90 ? -3.896 6.154 -7.330 1.00 92.25 90 VAL A O 1
ATOM 690 N N . ALA A 1 91 ? -4.535 8.281 -7.680 1.00 90.81 91 ALA A N 1
ATOM 691 C CA . ALA A 1 91 ? -5.957 8.030 -7.468 1.00 90.81 91 ALA A CA 1
ATOM 692 C C . ALA A 1 91 ? -6.537 7.091 -8.537 1.00 90.81 91 ALA A C 1
ATOM 694 O O . ALA A 1 91 ? -7.241 6.140 -8.193 1.00 90.81 91 ALA A O 1
ATOM 695 N N . ALA A 1 92 ? -6.189 7.296 -9.811 1.00 90.06 92 ALA A N 1
ATOM 696 C CA . ALA A 1 92 ? -6.619 6.433 -10.908 1.00 90.06 92 ALA A CA 1
ATOM 697 C C . ALA A 1 92 ? -6.114 4.987 -10.748 1.00 90.06 92 ALA A C 1
ATOM 699 O O . ALA A 1 92 ? -6.884 4.037 -10.911 1.00 90.06 92 ALA A O 1
ATOM 700 N N . LEU A 1 93 ? -4.845 4.804 -10.366 1.00 91.25 93 LEU A N 1
ATOM 701 C CA . LEU A 1 93 ? -4.261 3.482 -10.116 1.00 91.25 93 LEU A CA 1
ATOM 702 C C . LEU A 1 93 ? -4.872 2.814 -8.877 1.00 91.25 93 LEU A C 1
ATOM 704 O O . LEU A 1 93 ? -5.144 1.614 -8.898 1.00 91.25 93 LEU A O 1
ATOM 708 N N . SER A 1 94 ? -5.133 3.586 -7.817 1.00 92.19 94 SER A N 1
ATOM 709 C CA . SER A 1 94 ? -5.803 3.089 -6.607 1.00 92.19 94 SER A CA 1
ATOM 710 C C . SER A 1 94 ? -7.199 2.556 -6.936 1.00 92.19 94 SER A C 1
ATOM 712 O O . SER A 1 94 ? -7.558 1.458 -6.515 1.00 92.19 94 SER A O 1
ATOM 714 N N . GLU A 1 95 ? -7.969 3.301 -7.734 1.00 90.00 95 GLU A N 1
ATOM 715 C CA . GLU A 1 95 ? -9.303 2.877 -8.157 1.00 90.00 95 GLU A CA 1
ATOM 716 C C . GLU A 1 95 ? -9.241 1.641 -9.055 1.00 90.00 95 GLU A C 1
ATOM 718 O O . GLU A 1 95 ? -9.994 0.701 -8.834 1.00 90.00 95 GLU A O 1
ATOM 723 N N . THR A 1 96 ? -8.297 1.593 -9.998 1.00 87.75 96 THR A N 1
ATOM 724 C CA . THR A 1 96 ? -8.073 0.437 -10.886 1.00 87.75 96 THR A CA 1
ATOM 725 C C . THR A 1 96 ? -7.840 -0.858 -10.098 1.00 87.75 96 THR A C 1
ATOM 727 O O . THR A 1 96 ? -8.445 -1.893 -10.393 1.00 87.75 96 THR A O 1
ATOM 730 N N . LEU A 1 97 ? -7.020 -0.791 -9.044 1.00 86.38 97 LEU A N 1
ATOM 731 C CA . LEU A 1 97 ? -6.778 -1.912 -8.132 1.00 86.38 97 LEU A CA 1
ATOM 732 C C . LEU A 1 97 ? -8.037 -2.288 -7.339 1.00 86.38 97 LEU A C 1
ATOM 734 O O . LEU A 1 97 ? -8.299 -3.472 -7.139 1.00 86.38 97 LEU A O 1
ATOM 738 N N . ARG A 1 98 ? -8.830 -1.296 -6.919 1.00 85.19 98 ARG A N 1
ATOM 739 C CA . ARG A 1 98 ? -10.057 -1.493 -6.134 1.00 85.19 98 ARG A CA 1
ATOM 740 C C . ARG A 1 98 ? -11.199 -2.110 -6.949 1.00 85.19 98 ARG A C 1
ATOM 742 O O . ARG A 1 98 ? -11.938 -2.932 -6.417 1.00 85.19 98 ARG A O 1
ATOM 749 N N . VAL A 1 99 ? -11.358 -1.726 -8.219 1.00 82.06 99 VAL A N 1
ATOM 750 C CA . VAL A 1 99 ? -12.478 -2.160 -9.086 1.00 82.06 99 VAL A CA 1
ATOM 751 C C . VAL A 1 99 ? -12.174 -3.388 -9.947 1.00 82.06 99 VAL A C 1
ATOM 753 O O . VAL A 1 99 ? -13.071 -3.878 -10.632 1.00 82.06 99 VAL A O 1
ATOM 756 N N . GLY A 1 100 ? -10.952 -3.926 -9.878 1.00 67.06 100 GLY A N 1
ATOM 757 C CA . GLY A 1 100 ? -10.655 -5.278 -10.358 1.00 67.06 100 GLY A CA 1
ATOM 758 C C . GLY A 1 100 ? -9.898 -5.392 -11.682 1.00 67.06 100 GLY A C 1
ATOM 759 O O . GLY A 1 100 ? -9.961 -6.458 -12.292 1.00 67.06 100 GLY A O 1
ATOM 760 N N . ASP A 1 101 ? -9.130 -4.377 -12.097 1.00 78.69 101 ASP A N 1
ATOM 761 C CA . ASP A 1 101 ? -8.110 -4.538 -13.153 1.00 78.69 101 ASP A CA 1
ATOM 762 C C . ASP A 1 101 ? -6.663 -4.393 -12.626 1.00 78.69 101 ASP A C 1
ATOM 764 O O . ASP A 1 101 ? -5.884 -3.576 -13.111 1.00 78.69 101 ASP A O 1
ATOM 768 N N . PRO A 1 102 ? -6.239 -5.187 -11.624 1.00 75.94 102 PRO A N 1
ATOM 769 C CA . PRO A 1 102 ? -4.893 -5.079 -11.071 1.00 75.94 102 PRO A CA 1
ATOM 770 C C . PRO A 1 102 ? -3.794 -5.386 -12.094 1.00 75.94 102 PRO A C 1
ATOM 772 O O . PRO A 1 102 ? -2.669 -4.929 -11.913 1.00 75.94 102 PRO A O 1
ATOM 775 N N . GLY A 1 103 ? -4.111 -6.107 -13.176 1.00 73.12 103 GLY A N 1
ATOM 776 C CA . GLY A 1 103 ? -3.159 -6.491 -14.219 1.00 73.12 103 GLY A CA 1
ATOM 777 C C . GLY A 1 103 ? -2.582 -5.323 -15.020 1.00 73.12 103 GLY A C 1
ATOM 778 O O . GLY A 1 103 ? -1.469 -5.441 -15.526 1.00 73.12 103 GLY A O 1
ATOM 779 N N . SER A 1 104 ? -3.291 -4.194 -15.118 1.00 75.75 104 SER A N 1
ATOM 780 C CA . SER A 1 104 ? -2.771 -2.983 -15.772 1.00 75.75 104 SER A CA 1
ATOM 781 C C . SER A 1 104 ? -1.778 -2.207 -14.903 1.00 75.75 104 SER A C 1
ATOM 783 O O . SER A 1 104 ? -1.047 -1.357 -15.410 1.00 75.75 104 SER A O 1
ATOM 785 N N . VAL A 1 105 ? -1.704 -2.533 -13.608 1.00 81.44 105 VAL A N 1
ATOM 786 C CA . VAL A 1 105 ? -0.808 -1.887 -12.642 1.00 81.44 105 VAL A CA 1
ATOM 787 C C . VAL A 1 105 ? 0.308 -2.835 -12.201 1.00 81.44 105 VAL A C 1
ATOM 789 O O . VAL A 1 105 ? 1.445 -2.398 -12.005 1.00 81.44 105 VAL A O 1
ATOM 792 N N . SER A 1 106 ? 0.018 -4.128 -12.032 1.00 84.19 106 SER A N 1
ATOM 793 C CA . SER A 1 106 ? 0.906 -5.114 -11.412 1.00 84.19 106 SER A CA 1
ATOM 794 C C . SER A 1 106 ? 2.116 -5.493 -12.267 1.00 84.19 106 SER A C 1
ATOM 796 O O . SER A 1 106 ? 2.040 -5.618 -13.484 1.00 84.19 106 SER A O 1
ATOM 798 N N . LEU A 1 107 ? 3.264 -5.706 -11.615 1.00 86.62 107 LEU A N 1
ATOM 799 C CA . LEU A 1 107 ? 4.482 -6.209 -12.273 1.00 86.62 107 LEU A CA 1
ATOM 800 C C . LEU A 1 107 ? 4.519 -7.738 -12.342 1.00 86.62 107 LEU A C 1
ATOM 802 O O . LEU A 1 107 ? 5.195 -8.321 -13.190 1.00 86.62 107 LEU A O 1
ATOM 806 N N . LEU A 1 108 ? 3.820 -8.381 -11.413 1.00 87.06 108 LEU A N 1
ATOM 807 C CA . LEU A 1 108 ? 3.607 -9.820 -11.366 1.00 87.06 108 LEU A CA 1
ATOM 808 C C . LEU A 1 108 ? 2.221 -10.154 -11.942 1.00 87.06 108 LEU A C 1
ATOM 810 O O . LEU A 1 108 ? 1.424 -9.240 -12.179 1.00 87.06 108 LEU A O 1
ATOM 814 N N . PRO A 1 109 ? 1.909 -11.445 -12.176 1.00 88.81 109 PRO A N 1
ATOM 815 C CA . PRO A 1 109 ? 0.553 -11.849 -12.524 1.00 88.81 109 PRO A CA 1
ATOM 816 C C . PRO A 1 109 ? -0.456 -11.281 -11.523 1.00 88.81 109 PRO A C 1
ATOM 818 O O . PRO A 1 109 ? -0.221 -11.321 -10.312 1.00 88.81 109 PRO A O 1
ATOM 821 N N . ALA A 1 110 ? -1.560 -10.745 -12.039 1.00 87.19 110 ALA A N 1
ATOM 822 C CA . ALA A 1 110 ? -2.549 -9.996 -11.272 1.00 87.19 110 ALA A CA 1
ATOM 823 C C . ALA A 1 110 ? -3.043 -10.770 -10.036 1.00 87.19 110 ALA A C 1
ATOM 825 O O . ALA A 1 110 ? -3.165 -10.209 -8.949 1.00 87.19 110 ALA A O 1
ATOM 826 N N . GLU A 1 111 ? -3.240 -12.082 -10.170 1.00 88.56 111 GLU A N 1
ATOM 827 C CA . GLU A 1 111 ? -3.657 -12.971 -9.088 1.00 88.56 111 GLU A CA 1
ATOM 828 C C . GLU A 1 111 ? -2.648 -13.053 -7.932 1.00 88.56 111 GLU A C 1
ATOM 830 O O . GLU A 1 111 ? -3.048 -13.232 -6.784 1.00 88.56 111 GLU A O 1
ATOM 835 N N . VAL A 1 112 ? -1.350 -12.896 -8.209 1.00 90.12 112 VAL A N 1
ATOM 836 C CA . VAL A 1 112 ? -0.294 -12.899 -7.185 1.00 90.12 112 VAL A CA 1
ATOM 837 C C . VAL A 1 112 ? -0.298 -11.578 -6.427 1.00 90.12 112 VAL A C 1
ATOM 839 O O . VAL A 1 112 ? -0.216 -11.584 -5.200 1.00 90.12 112 VAL A O 1
ATOM 842 N N . THR A 1 113 ? -0.417 -10.456 -7.138 1.00 90.25 113 THR A N 1
ATOM 843 C CA . THR A 1 113 ? -0.474 -9.123 -6.524 1.00 90.25 113 THR A CA 1
ATOM 844 C C . THR A 1 113 ? -1.725 -8.966 -5.664 1.00 90.25 113 THR A C 1
ATOM 846 O O . THR A 1 113 ? -1.608 -8.535 -4.519 1.00 90.25 113 THR A O 1
ATOM 849 N N . VAL A 1 114 ? -2.895 -9.391 -6.154 1.00 91.50 114 VAL A N 1
ATOM 850 C CA . VAL A 1 114 ? -4.146 -9.387 -5.373 1.00 91.50 114 VAL A CA 1
ATOM 851 C C . VAL A 1 114 ? -4.005 -10.249 -4.125 1.00 91.50 114 VAL A C 1
ATOM 853 O O . VAL A 1 114 ? -4.212 -9.757 -3.022 1.00 91.50 114 VAL A O 1
ATOM 856 N N . ALA A 1 115 ? -3.544 -11.496 -4.268 1.00 92.94 115 ALA A N 1
ATOM 857 C CA . ALA A 1 115 ? -3.359 -12.377 -3.118 1.00 92.94 115 ALA A CA 1
ATOM 858 C C . ALA A 1 115 ? -2.370 -11.804 -2.086 1.00 92.94 115 ALA A C 1
ATOM 860 O O . ALA A 1 115 ? -2.542 -12.003 -0.883 1.00 92.94 115 ALA A O 1
ATOM 861 N N . ALA A 1 116 ? -1.334 -11.087 -2.530 1.00 94.69 116 ALA A N 1
ATOM 862 C CA . ALA A 1 116 ? -0.378 -10.440 -1.638 1.00 94.69 116 ALA A CA 1
ATOM 863 C C . ALA A 1 116 ? -0.951 -9.199 -0.937 1.00 94.69 116 ALA A C 1
ATOM 865 O O . ALA A 1 116 ? -0.674 -9.007 0.251 1.00 94.69 116 ALA A O 1
ATOM 866 N N . LEU A 1 117 ? -1.748 -8.385 -1.638 1.00 94.62 117 LEU A N 1
ATOM 867 C CA . LEU A 1 117 ? -2.482 -7.257 -1.059 1.00 94.62 117 LEU A CA 1
ATOM 868 C C . LEU A 1 117 ? -3.465 -7.752 0.003 1.00 94.62 117 LEU A C 1
ATOM 870 O O . LEU A 1 117 ? -3.367 -7.315 1.147 1.00 94.62 117 LEU A O 1
ATOM 874 N N . ASP A 1 118 ? -4.305 -8.735 -0.325 1.00 94.94 118 ASP A N 1
ATOM 875 C CA . ASP A 1 118 ? -5.264 -9.339 0.609 1.00 94.94 118 ASP A CA 1
ATOM 876 C C . ASP A 1 118 ? -4.557 -9.880 1.856 1.00 94.94 118 ASP A C 1
ATOM 878 O O . ASP A 1 118 ? -4.966 -9.635 2.992 1.00 94.94 118 ASP A O 1
ATOM 882 N N . ARG A 1 119 ? -3.431 -10.580 1.664 1.00 95.88 119 ARG A N 1
ATOM 883 C CA . ARG A 1 119 ? -2.636 -11.135 2.765 1.00 95.88 119 ARG A CA 1
ATOM 884 C C . ARG A 1 119 ? -2.033 -10.047 3.652 1.00 95.88 119 ARG A C 1
ATOM 886 O O . ARG A 1 119 ? -1.971 -10.235 4.869 1.00 95.88 119 ARG A O 1
ATOM 893 N N . ILE A 1 120 ? -1.562 -8.943 3.073 1.00 95.69 120 ILE A N 1
ATOM 894 C CA . ILE A 1 120 ? -1.041 -7.797 3.829 1.00 95.69 120 ILE A CA 1
ATOM 895 C C . ILE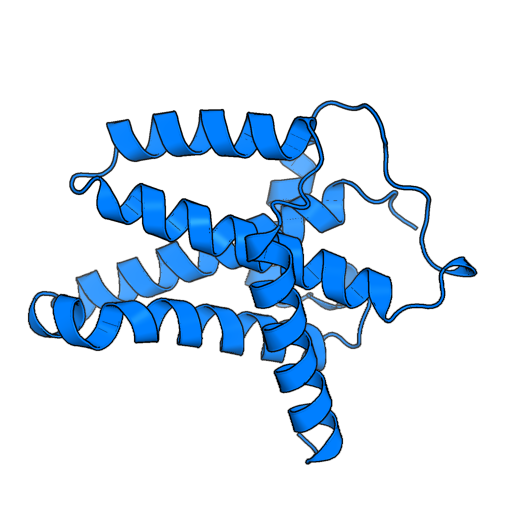 A 1 120 ? -2.167 -7.118 4.601 1.00 95.69 120 ILE A C 1
ATOM 897 O O . ILE A 1 120 ? -1.996 -6.904 5.797 1.00 95.69 120 ILE A O 1
ATOM 901 N N . ILE A 1 121 ? -3.306 -6.846 3.962 1.00 95.19 121 ILE A N 1
ATOM 902 C CA . ILE A 1 121 ? -4.474 -6.215 4.592 1.00 95.19 121 ILE A CA 1
ATOM 903 C C . ILE A 1 121 ? -4.937 -7.055 5.783 1.00 95.19 121 ILE A C 1
ATOM 905 O O . ILE A 1 121 ? -5.002 -6.541 6.898 1.00 95.19 121 ILE A O 1
ATOM 909 N N . ALA A 1 122 ? -5.129 -8.363 5.588 1.00 94.56 122 ALA A N 1
ATOM 910 C CA . ALA A 1 122 ? -5.485 -9.286 6.663 1.00 94.56 122 ALA A CA 1
ATOM 911 C C . ALA A 1 122 ? -4.447 -9.281 7.796 1.00 94.56 122 ALA A C 1
ATOM 913 O O . ALA A 1 122 ? -4.805 -9.176 8.961 1.00 94.56 122 ALA A O 1
ATOM 914 N N . THR A 1 123 ? -3.149 -9.307 7.469 1.00 93.88 123 THR A N 1
ATOM 915 C CA . THR A 1 123 ? -2.078 -9.258 8.482 1.00 93.88 123 THR A CA 1
ATOM 916 C C . THR A 1 123 ? -2.086 -7.944 9.262 1.00 93.88 123 THR A C 1
ATOM 918 O O . THR A 1 123 ? -1.792 -7.929 10.457 1.00 93.88 123 THR A O 1
ATOM 921 N N . GLU A 1 124 ? -2.364 -6.818 8.605 1.00 92.12 124 GLU A N 1
ATOM 922 C CA . GLU A 1 124 ? -2.500 -5.545 9.297 1.00 92.12 124 GLU A CA 1
ATOM 923 C C . GLU A 1 124 ? -3.735 -5.567 10.212 1.00 92.12 124 GLU A C 1
ATOM 925 O O . GLU A 1 124 ? -3.616 -5.239 11.391 1.00 92.12 124 GLU A O 1
ATOM 930 N N . LEU A 1 125 ? -4.885 -6.043 9.753 1.00 91.44 125 LEU A N 1
ATOM 931 C CA . LEU A 1 125 ? -6.074 -6.164 10.600 1.00 91.44 125 LEU A CA 1
ATOM 932 C C . LEU A 1 125 ? -5.846 -7.108 11.795 1.00 91.44 125 LEU A C 1
ATOM 934 O O . LEU A 1 125 ? -6.150 -6.739 12.929 1.00 91.44 125 LEU A O 1
ATOM 938 N N . ASP A 1 126 ? -5.201 -8.257 11.585 1.00 90.69 126 ASP A N 1
ATOM 939 C CA . ASP A 1 126 ? -4.912 -9.255 12.624 1.00 90.69 126 AS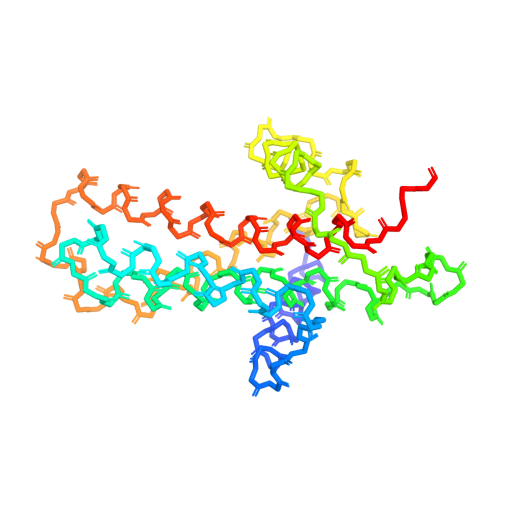P A CA 1
ATOM 940 C C . ASP A 1 126 ? -4.065 -8.697 13.773 1.00 90.69 126 ASP A C 1
ATOM 942 O O . ASP A 1 126 ? -4.346 -8.973 14.937 1.00 90.69 126 ASP A O 1
ATOM 946 N N . LYS A 1 127 ? -3.080 -7.835 13.483 1.00 86.88 127 LYS A N 1
ATOM 947 C CA . LYS A 1 127 ? -2.266 -7.161 14.521 1.00 86.88 127 LYS A CA 1
ATOM 948 C C . LYS A 1 127 ? -3.095 -6.312 15.488 1.00 86.88 127 LYS A C 1
ATOM 950 O O . LYS A 1 127 ? -2.604 -5.952 16.554 1.00 86.88 127 LYS A O 1
ATOM 955 N N . ARG A 1 128 ? -4.298 -5.918 15.073 1.00 82.00 128 ARG A N 1
ATOM 956 C CA . ARG A 1 128 ? -5.199 -5.008 15.792 1.00 82.00 128 ARG A CA 1
ATOM 957 C C . ARG A 1 128 ? -6.428 -5.750 16.332 1.00 82.00 128 ARG A C 1
ATOM 959 O O . ARG A 1 128 ? -7.062 -5.275 17.271 1.00 82.00 128 ARG A O 1
ATOM 966 N N . ASN A 1 129 ? -6.713 -6.933 15.787 1.00 75.88 129 ASN A N 1
ATOM 967 C CA . ASN A 1 129 ? -7.889 -7.752 16.062 1.00 75.88 129 ASN A CA 1
ATOM 968 C C . ASN A 1 129 ? -8.034 -8.098 17.555 1.00 75.88 129 ASN A C 1
ATOM 970 O O . ASN A 1 129 ? -9.075 -7.808 18.135 1.00 75.88 129 ASN A O 1
ATOM 974 N N . GLU A 1 130 ? -6.973 -8.583 18.213 1.00 71.25 130 GLU A N 1
ATOM 975 C CA . GLU A 1 130 ? -7.040 -9.034 19.618 1.00 71.25 130 GLU A CA 1
ATOM 976 C C . GLU A 1 130 ? -7.496 -7.953 20.614 1.00 71.25 130 GLU A C 1
ATOM 978 O O . GLU A 1 130 ? -8.073 -8.283 21.644 1.00 71.25 130 GLU A O 1
ATOM 983 N N . HIS A 1 131 ? -7.254 -6.669 20.330 1.00 72.81 131 HIS A N 1
ATOM 984 C CA . HIS A 1 131 ? -7.637 -5.579 21.232 1.00 72.81 131 HIS A CA 1
ATOM 985 C C . HIS A 1 131 ? -8.856 -4.795 20.739 1.00 72.81 131 HIS A C 1
ATOM 987 O O . HIS A 1 131 ? -9.686 -4.382 21.544 1.00 72.81 131 HIS A O 1
ATOM 993 N N . VAL A 1 132 ? -8.966 -4.569 19.429 1.00 79.94 132 VAL A N 1
ATOM 994 C CA . VAL A 1 132 ? -9.918 -3.610 18.850 1.00 79.94 132 VAL A CA 1
ATOM 995 C C . VAL A 1 132 ? -11.222 -4.287 18.434 1.00 79.94 132 VAL A C 1
ATOM 997 O O . VAL A 1 132 ? -12.282 -3.672 18.530 1.00 79.94 132 VAL A O 1
ATOM 1000 N N . ARG A 1 133 ? -11.189 -5.560 18.016 1.00 82.69 133 ARG A N 1
ATOM 1001 C CA . ARG A 1 133 ? -12.379 -6.235 17.475 1.00 82.69 133 ARG A CA 1
ATOM 1002 C C . ARG A 1 133 ? -13.498 -6.388 18.494 1.00 82.69 133 ARG A C 1
ATOM 1004 O O . ARG A 1 133 ? -14.660 -6.260 18.127 1.00 82.69 133 ARG A O 1
ATOM 1011 N N . GLU A 1 134 ? -13.148 -6.638 19.753 1.00 83.50 134 GLU A N 1
ATOM 1012 C CA . GLU A 1 134 ? -14.110 -6.768 20.856 1.00 83.50 134 GLU A CA 1
ATOM 1013 C C . GLU A 1 134 ? -14.760 -5.427 21.240 1.00 83.50 134 GLU A C 1
ATOM 1015 O O . GLU A 1 134 ? -15.791 -5.411 21.910 1.00 83.50 134 GLU A O 1
ATOM 1020 N N . GLN A 1 135 ? -14.166 -4.304 20.822 1.00 85.69 135 GLN A N 1
ATOM 1021 C CA . GLN A 1 135 ? -14.619 -2.949 21.151 1.00 85.69 135 GLN A CA 1
ATOM 1022 C C . GLN A 1 135 ? -15.469 -2.314 20.043 1.00 85.69 135 GLN A C 1
ATOM 1024 O O . GLN A 1 135 ? -16.143 -1.316 20.292 1.00 85.69 135 GLN A O 1
ATOM 1029 N N . LEU A 1 136 ? -15.431 -2.875 18.831 1.00 87.00 136 LEU A N 1
ATOM 1030 C CA . LEU A 1 136 ? -16.145 -2.372 17.662 1.00 87.00 136 LEU A CA 1
ATOM 1031 C C . LEU A 1 136 ? -17.326 -3.279 17.313 1.00 87.00 136 LEU A C 1
ATOM 1033 O O . LEU A 1 136 ? -17.231 -4.507 17.364 1.00 87.00 136 LEU A O 1
ATOM 1037 N N . ASP A 1 137 ? -18.436 -2.665 16.910 1.00 91.50 137 ASP A N 1
ATOM 1038 C CA . ASP A 1 137 ? -19.511 -3.393 16.245 1.00 91.50 137 ASP A CA 1
ATOM 1039 C C . ASP A 1 137 ? -19.109 -3.783 14.812 1.00 91.50 137 ASP A C 1
ATOM 1041 O O . ASP A 1 137 ? -18.070 -3.370 14.293 1.00 91.50 137 ASP A O 1
ATOM 1045 N N . ASP A 1 138 ? -19.923 -4.618 14.167 1.00 91.69 138 ASP A N 1
ATOM 1046 C CA . ASP A 1 138 ? -19.612 -5.136 12.829 1.00 91.69 138 ASP A CA 1
ATOM 1047 C C . ASP A 1 138 ? -19.527 -4.025 11.771 1.00 91.69 138 ASP A C 1
ATOM 1049 O O . ASP A 1 138 ? -18.729 -4.124 10.841 1.00 91.69 138 ASP A O 1
ATOM 1053 N N . ALA A 1 139 ? -20.313 -2.954 11.925 1.00 93.94 139 ALA A N 1
ATOM 1054 C CA . ALA A 1 139 ? -20.292 -1.814 11.014 1.00 93.94 139 ALA A CA 1
ATOM 1055 C C . ALA A 1 139 ? -18.976 -1.033 11.130 1.00 93.94 139 ALA A C 1
ATOM 1057 O O . ALA A 1 139 ? -18.295 -0.824 10.130 1.00 93.94 139 ALA A O 1
ATOM 1058 N N . SER A 1 140 ? -18.573 -0.682 12.352 1.00 91.06 140 SER A N 1
ATOM 1059 C CA . SER A 1 140 ? -17.318 0.029 12.614 1.00 91.06 140 SER A CA 1
ATOM 1060 C C . SER A 1 140 ? -16.100 -0.824 12.262 1.00 91.06 140 SER A C 1
ATOM 1062 O O . SER A 1 140 ? -15.079 -0.304 11.817 1.00 91.06 140 SER A O 1
ATOM 1064 N N . TRP A 1 141 ? -16.194 -2.145 12.446 1.00 91.00 141 TRP A N 1
ATOM 1065 C CA . TRP A 1 141 ? -15.153 -3.065 12.004 1.00 91.00 141 TRP A CA 1
ATOM 1066 C C . TRP A 1 141 ? -15.023 -3.068 10.479 1.00 91.00 141 TRP A C 1
ATOM 1068 O O . TRP A 1 141 ? -13.915 -2.914 9.979 1.00 91.00 141 TRP A O 1
ATOM 1078 N N . SER A 1 142 ? -16.134 -3.152 9.742 1.00 93.00 142 SER A N 1
ATOM 1079 C CA . SER A 1 142 ? -16.126 -3.064 8.275 1.00 93.00 142 SER A CA 1
ATOM 1080 C C . SER A 1 142 ? -15.539 -1.737 7.780 1.00 93.00 142 SER A C 1
ATOM 1082 O O . SER A 1 142 ? -14.761 -1.731 6.831 1.00 93.00 142 SER A O 1
ATOM 1084 N N . GLU A 1 143 ? -15.855 -0.614 8.433 1.00 92.44 143 GLU A N 1
ATOM 1085 C CA . GLU A 1 143 ? -15.259 0.687 8.100 1.00 92.44 143 GLU A CA 1
ATOM 1086 C C . GLU A 1 143 ? -13.740 0.699 8.332 1.00 92.44 143 GLU A C 1
ATOM 1088 O O . GLU A 1 143 ? -12.991 1.259 7.530 1.00 92.44 143 GLU A O 1
ATOM 1093 N N . LEU A 1 144 ? -13.263 0.056 9.403 1.00 91.44 144 LEU A N 1
ATOM 1094 C CA . LEU A 1 144 ? -11.833 -0.101 9.663 1.00 91.44 144 LEU A CA 1
ATOM 1095 C C . LEU A 1 144 ? -11.158 -0.995 8.611 1.00 91.44 144 LEU A C 1
ATOM 1097 O O . LEU A 1 144 ? -10.050 -0.677 8.173 1.00 91.44 144 LEU A O 1
ATOM 1101 N N . GLU A 1 145 ? -11.803 -2.089 8.202 1.00 93.88 145 GLU A N 1
ATOM 1102 C CA . GLU A 1 145 ? -11.323 -2.966 7.129 1.00 93.88 145 GLU A CA 1
ATOM 1103 C C . GLU A 1 145 ? -11.150 -2.185 5.825 1.00 93.88 145 GLU A C 1
ATOM 1105 O O . GLU A 1 145 ? -10.054 -2.186 5.257 1.00 93.88 145 GLU A O 1
ATOM 1110 N N . ASP A 1 146 ? -12.178 -1.441 5.413 1.00 94.50 146 ASP A N 1
ATOM 1111 C CA . ASP A 1 146 ? -12.151 -0.599 4.215 1.00 94.50 146 ASP A CA 1
ATOM 1112 C C . ASP A 1 146 ? -11.079 0.493 4.311 1.00 94.50 146 ASP A C 1
ATOM 1114 O O . ASP A 1 146 ? -10.345 0.746 3.352 1.00 94.50 146 ASP A O 1
ATOM 1118 N N . TYR A 1 147 ? -10.937 1.117 5.481 1.00 93.81 147 TYR A N 1
ATOM 1119 C CA . TYR A 1 147 ? -9.942 2.157 5.721 1.00 93.81 147 TYR A CA 1
ATOM 1120 C C . TYR A 1 147 ? -8.508 1.620 5.602 1.00 93.81 147 TYR A C 1
ATOM 1122 O O . TYR A 1 147 ? -7.672 2.217 4.919 1.00 93.81 147 TYR A O 1
ATOM 1130 N N . ILE A 1 148 ? -8.203 0.473 6.218 1.00 94.94 148 ILE A N 1
ATOM 1131 C CA . ILE A 1 148 ? -6.876 -0.153 6.120 1.00 94.94 148 ILE A CA 1
ATOM 1132 C C . ILE A 1 148 ? -6.611 -0.660 4.700 1.00 94.94 148 ILE A C 1
ATOM 1134 O O . ILE A 1 148 ? -5.517 -0.432 4.173 1.00 94.94 148 ILE A O 1
ATOM 1138 N N . ALA A 1 149 ? -7.603 -1.288 4.064 1.00 95.62 149 ALA A N 1
ATOM 1139 C CA . ALA A 1 149 ? -7.507 -1.754 2.686 1.00 95.62 149 ALA A CA 1
ATOM 1140 C C . ALA A 1 149 ? -7.192 -0.601 1.728 1.00 95.62 149 ALA A C 1
ATOM 1142 O O . ALA A 1 149 ? -6.248 -0.700 0.936 1.00 95.62 149 ALA A O 1
ATOM 1143 N N . TRP A 1 150 ? -7.911 0.518 1.857 1.00 95.50 150 TRP A N 1
ATOM 1144 C CA . TRP A 1 150 ? -7.667 1.725 1.076 1.00 95.50 150 TRP A CA 1
ATOM 1145 C C . TRP A 1 150 ? -6.219 2.190 1.202 1.00 95.50 150 TRP A C 1
ATOM 1147 O O . TRP A 1 150 ? -5.544 2.365 0.190 1.00 95.50 150 TRP A O 1
ATOM 1157 N N . TRP A 1 151 ? -5.699 2.330 2.424 1.00 96.69 151 TRP A N 1
ATOM 1158 C CA . TRP A 1 151 ? -4.331 2.811 2.621 1.00 96.69 151 TRP A CA 1
ATOM 1159 C C . TRP A 1 151 ? -3.270 1.849 2.091 1.00 96.69 151 TRP A C 1
ATOM 1161 O O . TRP A 1 151 ? -2.280 2.304 1.516 1.00 96.69 151 TRP A O 1
ATOM 1171 N N . THR A 1 152 ? -3.465 0.535 2.222 1.00 97.31 152 THR A N 1
ATOM 1172 C CA . THR A 1 152 ? -2.559 -0.454 1.619 1.00 97.31 152 THR A CA 1
ATOM 1173 C C . THR A 1 152 ? -2.552 -0.360 0.093 1.00 97.31 152 THR A C 1
ATOM 1175 O O . THR A 1 152 ? -1.476 -0.280 -0.505 1.00 97.31 152 THR A O 1
ATOM 1178 N N . ILE A 1 153 ? -3.726 -0.317 -0.541 1.00 96.06 153 ILE A N 1
ATOM 1179 C CA . ILE A 1 153 ? -3.856 -0.183 -2.000 1.00 96.06 153 ILE A CA 1
ATOM 1180 C C . ILE A 1 153 ? -3.244 1.138 -2.470 1.00 96.06 153 ILE A C 1
ATOM 1182 O O . ILE A 1 153 ? -2.464 1.160 -3.422 1.00 96.06 153 ILE A O 1
ATOM 1186 N N . HIS A 1 154 ? -3.528 2.227 -1.761 1.00 96.31 154 HIS A N 1
ATOM 1187 C CA . HIS A 1 154 ? -3.015 3.550 -2.081 1.00 96.31 154 HIS A CA 1
ATOM 1188 C C . HIS A 1 154 ? -1.486 3.612 -1.998 1.00 96.31 154 HIS A C 1
ATOM 1190 O O . HIS A 1 154 ? -0.841 4.189 -2.867 1.00 96.31 154 HIS A O 1
ATOM 1196 N N . GLY A 1 155 ? -0.877 2.958 -1.006 1.00 96.56 155 GLY A N 1
ATOM 1197 C CA . GLY A 1 155 ? 0.578 2.834 -0.923 1.00 96.56 155 GLY A CA 1
ATOM 1198 C C . GLY A 1 155 ? 1.186 2.073 -2.101 1.00 96.56 155 GLY A C 1
ATOM 1199 O O . GLY A 1 155 ? 2.215 2.485 -2.638 1.00 96.56 155 GLY A O 1
ATOM 1200 N N . TYR A 1 156 ? 0.544 0.986 -2.532 1.00 96.00 156 TYR A N 1
ATOM 1201 C CA . TYR A 1 156 ? 0.971 0.238 -3.715 1.00 96.00 156 TYR A CA 1
ATOM 1202 C C . TYR A 1 156 ? 0.884 1.103 -4.981 1.00 96.00 156 TYR A C 1
ATOM 1204 O O . TYR A 1 156 ? 1.857 1.198 -5.734 1.00 96.00 156 TYR A O 1
ATOM 1212 N N . ALA A 1 157 ? -0.251 1.779 -5.178 1.00 94.50 157 ALA A N 1
ATOM 1213 C CA . ALA A 1 157 ? -0.487 2.700 -6.286 1.00 94.50 157 ALA A CA 1
ATOM 1214 C C . ALA A 1 157 ? 0.511 3.867 -6.294 1.00 94.50 157 ALA A C 1
ATOM 1216 O O . ALA A 1 157 ? 1.024 4.220 -7.352 1.00 94.50 157 ALA A O 1
ATOM 1217 N N . LEU A 1 158 ? 0.851 4.402 -5.119 1.00 94.38 158 LEU A N 1
ATOM 1218 C CA . LEU A 1 158 ? 1.837 5.467 -4.952 1.00 94.38 158 LEU A CA 1
ATOM 1219 C C . LEU A 1 158 ? 3.211 5.065 -5.488 1.00 94.38 158 LEU A C 1
ATOM 1221 O O . LEU A 1 158 ? 3.861 5.844 -6.174 1.00 94.38 158 LEU A O 1
ATOM 1225 N N . ARG A 1 159 ? 3.673 3.841 -5.211 1.00 92.75 159 ARG A N 1
ATOM 1226 C CA . ARG A 1 159 ? 4.931 3.372 -5.805 1.00 92.75 159 ARG A CA 1
ATOM 1227 C C . ARG A 1 159 ? 4.778 3.109 -7.301 1.00 92.75 159 ARG A C 1
ATOM 1229 O O . ARG A 1 159 ? 5.698 3.390 -8.063 1.00 92.75 159 ARG A O 1
ATOM 1236 N N . ALA A 1 160 ? 3.641 2.563 -7.725 1.00 90.44 160 ALA A N 1
ATOM 1237 C CA . ALA A 1 160 ? 3.390 2.283 -9.133 1.00 90.44 160 ALA A CA 1
ATOM 1238 C C . ALA A 1 160 ? 3.392 3.564 -9.987 1.00 90.44 160 ALA A C 1
ATOM 1240 O O . ALA A 1 160 ? 3.939 3.532 -11.084 1.00 90.44 160 ALA A O 1
ATOM 1241 N N . SER A 1 161 ? 2.881 4.687 -9.472 1.00 89.19 161 SER A N 1
ATOM 1242 C CA . SER A 1 161 ? 2.874 5.978 -10.175 1.00 89.19 161 SER A CA 1
ATOM 1243 C C . SER A 1 161 ? 4.253 6.632 -10.304 1.00 89.19 161 SER A C 1
ATOM 1245 O O . SER A 1 161 ? 4.433 7.505 -11.143 1.00 89.19 161 SER A O 1
ATOM 1247 N N . GLU A 1 162 ? 5.224 6.261 -9.461 1.00 86.38 162 GLU A N 1
ATOM 124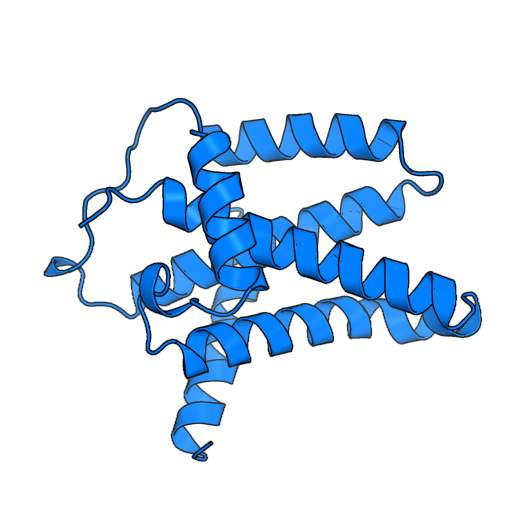8 C CA . GLU A 1 162 ? 6.611 6.755 -9.558 1.00 86.38 162 GLU A CA 1
ATOM 1249 C C . GLU A 1 162 ? 7.393 6.104 -10.709 1.00 86.38 162 GLU A C 1
ATOM 1251 O O . GLU A 1 162 ? 8.492 6.550 -11.063 1.00 86.38 162 GLU A O 1
ATOM 1256 N N . LEU A 1 163 ? 6.862 5.013 -11.260 1.00 74.44 163 LEU A N 1
ATOM 1257 C CA . LEU A 1 163 ? 7.444 4.320 -12.394 1.00 74.44 163 LEU A CA 1
ATOM 1258 C C . LEU A 1 163 ? 6.857 4.900 -13.687 1.00 74.44 163 LEU A C 1
ATOM 1260 O O . LEU A 1 163 ? 5.645 5.101 -13.765 1.00 74.44 163 LEU A O 1
ATOM 1264 N N . PRO A 1 164 ? 7.684 5.150 -14.715 1.00 59.97 164 PRO A N 1
ATOM 1265 C CA . PRO A 1 164 ? 7.177 5.532 -16.024 1.00 59.97 164 PRO A CA 1
ATOM 1266 C C . PRO A 1 164 ? 6.173 4.499 -16.539 1.00 59.97 164 PRO A C 1
ATOM 1268 O O . PRO A 1 164 ? 6.427 3.294 -16.465 1.00 59.97 164 PRO A O 1
ATOM 1271 N N . THR A 1 165 ? 5.049 4.973 -17.070 1.00 52.62 165 THR A N 1
ATOM 1272 C CA . THR A 1 165 ? 4.099 4.130 -17.799 1.00 52.62 165 THR A CA 1
ATOM 1273 C C . THR A 1 165 ? 4.832 3.472 -18.980 1.00 52.62 165 THR A C 1
ATOM 1275 O O . THR A 1 165 ? 5.596 4.174 -19.651 1.00 52.62 165 THR A O 1
ATOM 1278 N N . PRO A 1 166 ? 4.676 2.153 -19.209 1.00 47.44 166 PRO A N 1
ATOM 1279 C CA . PRO A 1 166 ? 5.311 1.464 -20.333 1.00 47.44 166 PRO A CA 1
ATOM 1280 C C . PRO A 1 166 ? 4.909 2.028 -21.702 1.00 47.44 166 PRO A C 1
ATOM 1282 O O . PRO A 1 166 ? 3.780 2.557 -21.831 1.00 47.44 166 PRO A O 1
#

pLDDT: mean 85.74, std 11.56, range [47.44, 97.31]

Foldseek 3Di:
DDPVLVVVLVVLLVQLLVVLVVVPDAPQVVVVLVVVLVVVCVVDPDNVLSVLLSSLLSSLLSSLVSLCVVDDVVPFADFPNDDHQPVVQLVVQLVCLVVPNQVQQDSDPSVSSNSNLVVSLVVSLVVVCVPCVVVDDPVVSVVSSVSSSSSSSSSNSSNSSRTDRD